Protein AF-A0A161M2N5-F1 (afdb_monomer_lite)

Radius of gyration: 18.01 Å; chains: 1; bounding box: 52×31×43 Å

InterPro domains:
  IPR002872 Proline dehydrogenase domain [PF01619] (30-168)
  IPR015659 Proline oxidase family [PTHR13914] (31-168)
  IPR029041 FAD-linked oxidoreductase-like [SSF51730] (36-167)

Organism: Triatoma infestans (NCBI:txid30076)

pLDDT: mean 88.31, std 15.19, range [44.78, 98.56]

Sequence (168 aa):
FPWSGIVDENFQLSDTFRVPSLKEGRMVRLISQLSNREEEMFRNMIRRLNTLVKTAQELDVRIMIDAEQTYFQPAISRITLEMMGKYNKDKAIVFNTYQCYLKDALNEVSTDLEQAKRQNFYFGCKLVRGAYMEQERARAAALGYPDPINPTYEATSDMYHRTLTECL

Structure (mmCIF, N/CA/C/O backbone):
data_AF-A0A161M2N5-F1
#
_entry.id   AF-A0A161M2N5-F1
#
loop_
_atom_site.group_PDB
_atom_site.id
_atom_site.type_symbol
_atom_site.label_atom_id
_atom_site.label_alt_id
_atom_site.label_comp_id
_atom_site.label_asym_id
_atom_site.label_entity_id
_atom_site.label_seq_id
_atom_site.pdbx_PDB_ins_code
_atom_site.Cartn_x
_atom_site.Cartn_y
_atom_site.Cartn_z
_atom_site.occupancy
_atom_site.B_iso_or_equiv
_atom_site.auth_seq_id
_atom_site.auth_comp_id
_atom_site.auth_asym_id
_atom_site.auth_atom_id
_atom_site.pdbx_PDB_model_num
ATOM 1 N N . PHE A 1 1 ? 11.037 -7.722 12.917 1.00 44.78 1 PHE A N 1
ATOM 2 C CA . PHE A 1 1 ? 10.907 -6.285 13.231 1.00 44.78 1 PHE A CA 1
ATOM 3 C C . PHE A 1 1 ? 9.620 -6.074 14.020 1.00 44.78 1 PHE A C 1
ATOM 5 O O . PHE A 1 1 ? 8.581 -6.453 13.490 1.00 44.78 1 PHE A O 1
ATOM 12 N N . PRO A 1 2 ? 9.638 -5.515 15.242 1.00 47.91 2 PRO A N 1
ATOM 13 C CA . PRO A 1 2 ? 8.421 -5.097 15.922 1.00 47.91 2 PRO A CA 1
ATOM 14 C C . PRO A 1 2 ? 8.131 -3.643 15.527 1.00 47.91 2 PRO A C 1
ATOM 16 O O . PRO A 1 2 ? 8.647 -2.707 16.123 1.00 47.91 2 PRO A O 1
ATOM 19 N N . TRP A 1 3 ? 7.350 -3.462 14.463 1.00 53.66 3 TRP A N 1
ATOM 20 C CA . TRP A 1 3 ? 6.807 -2.153 14.059 1.00 53.66 3 TRP A CA 1
ATOM 21 C C . TRP A 1 3 ? 5.595 -1.730 14.903 1.00 53.66 3 TRP A C 1
ATOM 23 O O . TRP A 1 3 ? 5.013 -0.673 14.670 1.00 53.66 3 TRP A O 1
ATOM 33 N N . SER A 1 4 ? 5.224 -2.564 15.878 1.00 56.00 4 SER A N 1
ATOM 34 C CA . SER A 1 4 ? 4.118 -2.340 16.797 1.00 56.00 4 SER A CA 1
ATOM 35 C C . SER A 1 4 ? 4.256 -0.978 17.470 1.00 56.00 4 SER A C 1
ATOM 37 O O . SER A 1 4 ? 5.229 -0.739 18.187 1.00 56.00 4 SER A O 1
ATOM 39 N N . GLY A 1 5 ? 3.273 -0.114 17.234 1.00 61.38 5 GLY A N 1
ATOM 40 C CA . GLY A 1 5 ? 3.189 1.205 17.853 1.00 61.38 5 GLY A CA 1
ATOM 41 C C . GLY A 1 5 ? 3.800 2.347 17.043 1.00 61.38 5 GLY A C 1
ATOM 42 O O . GLY A 1 5 ? 3.767 3.475 17.512 1.00 61.38 5 GLY A O 1
ATOM 43 N N . ILE A 1 6 ? 4.285 2.136 15.809 1.00 67.56 6 ILE A N 1
ATOM 44 C CA . ILE A 1 6 ? 4.782 3.254 14.972 1.00 67.56 6 ILE A CA 1
ATOM 45 C C . ILE A 1 6 ? 3.702 4.310 14.667 1.00 67.56 6 ILE A C 1
ATOM 47 O O . ILE A 1 6 ? 4.011 5.463 14.369 1.00 67.56 6 ILE A O 1
ATOM 51 N N . VAL A 1 7 ? 2.431 3.913 14.750 1.00 67.62 7 VAL A N 1
ATOM 52 C CA . VAL A 1 7 ? 1.264 4.790 14.581 1.00 67.62 7 VAL A CA 1
ATOM 53 C C . VAL A 1 7 ? 0.772 5.408 15.894 1.00 67.62 7 VAL A C 1
ATOM 55 O O . VAL A 1 7 ? -0.202 6.168 15.882 1.00 67.62 7 VAL A O 1
ATOM 58 N N . ASP A 1 8 ? 1.431 5.107 17.015 1.00 70.56 8 ASP A N 1
ATOM 59 C CA . ASP A 1 8 ? 1.138 5.710 18.310 1.00 70.56 8 ASP A CA 1
ATOM 60 C C . ASP A 1 8 ? 1.881 7.037 18.451 1.00 70.56 8 ASP A C 1
ATOM 62 O O . ASP A 1 8 ? 3.080 7.154 18.206 1.00 70.56 8 ASP A O 1
ATOM 66 N N . GLU A 1 9 ? 1.153 8.068 18.874 1.00 58.22 9 GLU A N 1
ATOM 67 C CA . GLU A 1 9 ? 1.627 9.458 18.866 1.00 58.22 9 GLU A CA 1
ATOM 68 C C . GLU A 1 9 ? 2.836 9.703 19.788 1.00 58.22 9 GLU A C 1
ATOM 70 O O . GLU A 1 9 ? 3.569 10.673 19.603 1.00 58.22 9 GLU A O 1
ATOM 75 N N . ASN A 1 10 ? 3.075 8.794 20.738 1.00 57.00 10 ASN A N 1
ATOM 76 C CA . ASN A 1 10 ? 4.172 8.850 21.704 1.00 57.00 10 ASN A CA 1
ATOM 77 C C . ASN A 1 10 ? 5.374 7.960 21.331 1.00 57.00 10 ASN A C 1
ATOM 79 O O . ASN A 1 10 ? 6.296 7.814 22.133 1.00 57.00 10 ASN A O 1
ATOM 83 N N . PHE A 1 11 ? 5.384 7.343 20.145 1.00 61.31 11 PHE A N 1
ATOM 84 C CA . PHE A 1 11 ? 6.447 6.423 19.745 1.00 61.31 11 PHE A CA 1
ATOM 85 C C . PHE A 1 11 ? 7.762 7.157 19.431 1.00 61.31 11 PHE A C 1
ATOM 87 O O . PHE A 1 11 ? 7.812 8.060 18.589 1.00 61.31 11 PHE A O 1
ATOM 94 N N . GLN A 1 12 ? 8.852 6.754 20.092 1.00 57.88 12 GLN A N 1
ATOM 95 C CA . GLN A 1 12 ? 10.205 7.234 19.798 1.00 57.88 12 GLN A CA 1
ATOM 96 C C . GLN A 1 12 ? 10.952 6.201 18.947 1.00 57.88 12 GLN A C 1
ATOM 98 O O . GLN A 1 12 ? 11.388 5.166 19.447 1.00 57.88 12 GLN A O 1
ATOM 103 N N . LEU A 1 13 ? 11.142 6.498 17.654 1.00 57.28 13 LEU A N 1
ATOM 104 C CA . LEU A 1 13 ? 11.914 5.636 16.742 1.00 57.28 13 LEU A CA 1
ATOM 105 C C . LEU A 1 13 ? 13.369 5.430 17.198 1.00 57.28 13 LEU A C 1
ATOM 107 O O . LEU A 1 13 ? 13.976 4.401 16.890 1.00 57.28 13 LEU A O 1
ATOM 111 N N . SER A 1 14 ? 13.927 6.395 17.931 1.00 54.31 14 SER A N 1
ATOM 112 C CA . SER A 1 14 ? 15.310 6.403 18.415 1.00 54.31 14 SER A CA 1
ATOM 113 C C . SER A 1 14 ? 15.638 5.264 19.398 1.00 54.31 14 SER A C 1
ATOM 115 O O . SER A 1 14 ? 16.818 4.915 19.563 1.00 54.31 14 SER A O 1
ATOM 117 N N . ASP A 1 15 ? 14.624 4.638 20.001 1.00 56.22 15 ASP A N 1
ATOM 118 C CA . ASP A 1 15 ? 14.787 3.586 21.008 1.00 56.22 15 ASP A CA 1
ATOM 119 C C . ASP A 1 15 ? 14.658 2.159 20.453 1.00 56.22 15 ASP A C 1
ATOM 121 O O . ASP A 1 15 ? 15.150 1.214 21.071 1.00 56.22 15 ASP A O 1
ATOM 125 N N . THR A 1 16 ? 14.081 1.976 19.262 1.00 55.78 16 THR A N 1
ATOM 126 C CA . THR A 1 16 ? 13.633 0.650 18.791 1.00 55.78 16 THR A CA 1
ATOM 127 C C . THR A 1 16 ? 14.709 -0.184 18.077 1.00 55.78 16 THR A C 1
ATOM 129 O O . THR A 1 16 ? 14.565 -1.400 17.972 1.00 55.78 16 THR A O 1
ATOM 132 N N . PHE A 1 17 ? 15.819 0.401 17.609 1.00 59.25 17 PHE A N 1
ATOM 133 C CA . PHE A 1 17 ? 16.753 -0.319 16.724 1.00 59.25 17 PHE A CA 1
ATOM 134 C C . PHE A 1 17 ? 18.202 -0.246 17.173 1.00 59.25 17 PHE A C 1
ATOM 136 O O . PHE A 1 17 ? 18.958 0.622 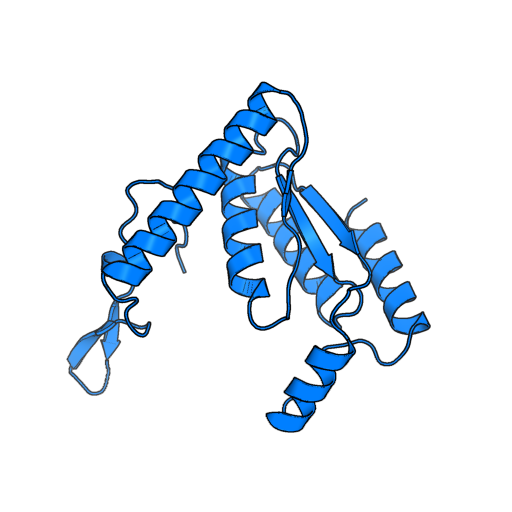16.741 1.00 59.25 17 PHE A O 1
ATOM 143 N N . ARG A 1 18 ? 18.613 -1.215 17.991 1.00 57.66 18 ARG A N 1
ATOM 144 C CA . ARG A 1 18 ? 20.019 -1.484 18.294 1.00 57.66 18 ARG A CA 1
ATOM 145 C C . ARG A 1 18 ? 20.340 -2.948 17.976 1.00 57.66 18 ARG A C 1
ATOM 147 O O . ARG A 1 18 ? 19.633 -3.837 18.435 1.00 57.66 18 ARG A O 1
ATOM 154 N N . VAL A 1 19 ? 21.402 -3.197 17.219 1.00 59.09 19 VAL A N 1
ATOM 155 C CA . VAL A 1 19 ? 21.953 -4.527 16.925 1.00 59.09 19 VAL A CA 1
ATOM 156 C C . VAL A 1 19 ? 23.398 -4.627 17.387 1.00 59.09 19 VAL A C 1
ATOM 158 O O . VAL A 1 19 ? 24.115 -3.631 17.363 1.00 59.09 19 VAL A O 1
ATOM 161 N N . PRO A 1 20 ? 23.869 -5.810 17.792 1.00 52.41 20 PRO A N 1
ATOM 162 C CA . PRO A 1 20 ? 25.270 -5.987 18.142 1.00 52.41 20 PRO A CA 1
ATOM 163 C C . PRO A 1 20 ? 26.151 -5.825 16.894 1.00 52.41 20 PRO A C 1
ATOM 165 O O . PRO A 1 20 ? 26.037 -6.590 15.937 1.00 52.41 20 PRO A O 1
ATOM 168 N N . SER A 1 21 ? 27.047 -4.834 16.896 1.00 62.41 21 SER A N 1
ATOM 169 C CA . SER A 1 21 ? 28.114 -4.755 15.895 1.00 62.41 21 SER A CA 1
ATOM 170 C C . SER A 1 21 ? 29.217 -5.728 16.265 1.00 62.41 21 SER A C 1
ATOM 172 O O . SER A 1 21 ? 29.924 -5.528 17.254 1.00 62.41 21 SER A O 1
ATOM 174 N N . LEU A 1 22 ? 29.415 -6.744 15.427 1.00 56.22 22 LEU A N 1
ATOM 175 C CA . LEU A 1 22 ? 30.515 -7.701 15.564 1.00 56.22 22 LEU A CA 1
ATOM 176 C C . LEU A 1 22 ? 31.900 -7.044 15.402 1.00 56.22 22 LEU A C 1
ATOM 178 O O . LEU A 1 22 ? 32.891 -7.611 15.845 1.00 56.22 22 LEU A O 1
ATOM 182 N N . LYS A 1 23 ? 31.978 -5.847 14.800 1.00 62.28 23 LYS A N 1
ATOM 183 C CA . LYS A 1 23 ? 33.225 -5.073 14.667 1.00 62.28 23 LYS A CA 1
ATOM 184 C C . LYS A 1 23 ? 33.503 -4.153 15.856 1.00 62.28 23 LYS A C 1
ATOM 186 O O . LYS A 1 23 ? 34.660 -3.952 16.197 1.00 62.28 23 LYS A O 1
ATOM 191 N N . GLU A 1 24 ? 32.466 -3.569 16.456 1.00 67.75 24 GLU A N 1
ATOM 192 C CA . GLU A 1 24 ? 32.619 -2.525 17.484 1.00 67.75 24 GLU A CA 1
ATOM 193 C C . GLU A 1 24 ? 32.343 -3.019 18.912 1.00 67.75 24 GLU A C 1
ATOM 195 O O . GLU A 1 24 ? 32.470 -2.243 19.855 1.00 67.75 24 GLU A O 1
ATOM 200 N N . GLY A 1 25 ? 31.920 -4.277 19.093 1.00 71.56 25 GLY A N 1
ATOM 201 C CA . GLY A 1 25 ? 31.652 -4.864 20.415 1.00 71.56 25 GLY A CA 1
ATOM 202 C C . GLY A 1 25 ? 30.527 -4.175 21.199 1.00 71.56 25 GLY A C 1
ATOM 203 O O . GLY A 1 25 ? 30.362 -4.416 22.392 1.00 71.56 25 GLY A O 1
ATOM 204 N N . ARG A 1 26 ? 29.750 -3.309 20.540 1.00 71.56 26 ARG A N 1
ATOM 205 C CA . ARG A 1 26 ? 28.656 -2.533 21.126 1.00 71.56 26 ARG A CA 1
ATOM 206 C C . ARG A 1 26 ? 27.388 -2.673 20.303 1.00 71.56 26 ARG A C 1
ATOM 208 O O . ARG A 1 26 ? 27.413 -3.000 19.116 1.00 71.56 26 ARG A O 1
ATOM 215 N N . MET A 1 27 ? 26.275 -2.362 20.946 1.00 61.97 27 MET A N 1
ATOM 216 C CA . MET A 1 27 ? 24.988 -2.217 20.286 1.00 61.97 27 MET A CA 1
ATOM 217 C C . MET A 1 27 ? 25.021 -0.977 19.374 1.00 61.97 27 MET A C 1
ATOM 219 O O . MET A 1 27 ? 25.015 0.152 19.862 1.00 61.97 27 MET A O 1
ATOM 223 N N . VAL A 1 28 ? 25.078 -1.182 18.058 1.00 56.41 28 VAL A N 1
ATOM 224 C CA . VAL A 1 28 ? 25.002 -0.136 17.028 1.00 56.41 28 VAL A CA 1
ATOM 225 C C . VAL A 1 28 ? 23.587 -0.025 16.487 1.00 56.41 28 VAL A C 1
ATOM 227 O O . VAL A 1 28 ? 22.840 -0.996 16.439 1.00 56.41 28 VAL A O 1
ATOM 230 N N . ARG A 1 29 ? 23.184 1.174 16.083 1.00 58.66 29 ARG A N 1
ATOM 231 C CA . ARG A 1 29 ? 21.844 1.395 15.536 1.00 58.66 29 ARG A CA 1
ATOM 232 C C . ARG A 1 29 ? 21.807 1.009 14.052 1.00 58.66 29 ARG A C 1
ATOM 234 O O . ARG A 1 29 ? 22.745 1.309 13.325 1.00 58.66 29 ARG A O 1
ATOM 241 N N . LEU A 1 30 ? 20.745 0.317 13.627 1.00 47.38 30 LEU A N 1
ATOM 242 C CA . LEU A 1 30 ? 20.628 -0.333 12.304 1.00 47.38 30 LEU A CA 1
ATOM 243 C C . LEU A 1 30 ? 20.232 0.631 11.164 1.00 47.38 30 LEU A C 1
ATOM 245 O O . LEU A 1 30 ? 20.375 0.285 9.998 1.00 47.38 30 LEU A O 1
ATOM 249 N N . ILE A 1 31 ? 19.717 1.821 11.490 1.00 56.47 31 ILE A N 1
ATOM 250 C CA . ILE A 1 31 ? 19.169 2.791 10.527 1.00 56.47 31 ILE A CA 1
ATOM 251 C C . ILE A 1 31 ? 19.962 4.103 10.634 1.00 56.47 31 ILE A C 1
ATOM 253 O O . ILE A 1 31 ? 20.288 4.537 11.743 1.00 56.47 31 ILE A O 1
ATOM 257 N N . SER A 1 32 ? 20.268 4.738 9.494 1.00 55.88 32 SER A N 1
ATOM 258 C CA . SER A 1 32 ? 20.771 6.117 9.442 1.00 55.88 32 SER A CA 1
ATOM 259 C C . SER A 1 32 ? 19.769 7.025 10.152 1.00 55.88 32 SER A C 1
ATOM 261 O O . SER A 1 32 ? 18.616 7.094 9.732 1.00 55.88 32 SER A O 1
ATOM 263 N N . GLN A 1 33 ? 20.176 7.657 11.254 1.00 62.12 33 GLN A N 1
ATOM 264 C CA . GLN A 1 33 ? 19.271 8.456 12.080 1.00 62.12 33 GLN A CA 1
ATOM 265 C C . GLN A 1 33 ? 18.527 9.479 11.220 1.00 62.12 33 GLN A C 1
ATOM 267 O O . GLN A 1 33 ? 19.162 10.275 10.530 1.00 62.12 33 GLN A O 1
ATOM 272 N N . LEU A 1 34 ? 17.195 9.473 11.312 1.00 71.00 34 LEU A N 1
ATOM 273 C CA . LEU A 1 34 ? 16.442 10.693 11.065 1.00 71.00 34 LEU A CA 1
ATOM 274 C C . LEU A 1 34 ? 16.979 11.730 12.055 1.00 71.00 34 LEU A C 1
ATOM 276 O O . LEU A 1 34 ? 17.120 11.454 13.247 1.00 71.00 34 LEU A O 1
ATOM 280 N N . SER A 1 35 ? 17.319 12.914 11.570 1.00 83.75 35 SER A N 1
ATOM 281 C CA . SER A 1 35 ? 17.595 14.058 12.429 1.00 83.75 35 SER A CA 1
ATOM 282 C C . SER A 1 35 ? 16.396 14.337 13.342 1.00 83.75 35 SER A C 1
ATOM 284 O O . SER A 1 35 ? 15.260 13.990 13.018 1.00 83.75 35 SER A O 1
ATOM 286 N N . ASN A 1 36 ? 16.610 15.041 14.458 1.00 83.75 36 ASN A N 1
ATOM 287 C CA . ASN A 1 36 ? 15.515 15.439 15.359 1.00 83.75 36 ASN A CA 1
ATOM 288 C C . ASN A 1 36 ? 14.360 16.123 14.606 1.00 83.75 36 ASN A C 1
ATOM 290 O O . ASN A 1 36 ? 13.189 15.913 14.919 1.00 83.75 36 ASN A O 1
ATOM 294 N N . ARG A 1 37 ? 14.704 16.910 13.577 1.00 88.31 37 ARG A N 1
ATOM 295 C CA . ARG A 1 37 ? 13.744 17.560 12.686 1.00 88.31 37 ARG A CA 1
ATOM 296 C C . ARG A 1 37 ? 12.959 16.546 11.852 1.00 88.31 37 ARG A C 1
ATOM 298 O O . ARG A 1 37 ? 11.745 16.672 11.743 1.00 88.31 37 ARG A O 1
ATOM 305 N N . GLU A 1 38 ? 13.620 15.557 11.260 1.00 86.44 38 GLU A N 1
ATOM 306 C CA . GLU A 1 38 ? 12.957 14.514 10.469 1.00 86.44 38 GLU A CA 1
ATOM 307 C C . GLU A 1 38 ? 12.084 13.596 11.336 1.00 86.44 38 GLU A C 1
ATOM 309 O O . GLU A 1 38 ? 10.979 13.245 10.924 1.00 86.44 38 GLU A O 1
ATOM 314 N N . GLU A 1 39 ? 12.507 13.272 12.562 1.00 83.25 39 GLU A N 1
ATOM 315 C CA . GLU A 1 39 ? 11.653 12.562 13.522 1.00 83.25 39 GLU A CA 1
ATOM 316 C C . GLU A 1 39 ? 10.401 13.371 13.876 1.00 83.25 39 GLU A C 1
ATOM 318 O O . GLU A 1 39 ? 9.299 12.827 13.953 1.00 83.25 39 GLU A O 1
ATOM 323 N N . GLU A 1 40 ? 10.545 14.680 14.086 1.00 87.75 40 GLU A N 1
ATOM 324 C CA . GLU A 1 40 ? 9.410 15.565 14.332 1.00 87.75 40 GLU A CA 1
ATOM 325 C C . GLU A 1 40 ? 8.478 15.648 13.114 1.00 87.75 40 GLU A C 1
ATOM 327 O O . GLU A 1 40 ? 7.256 15.588 13.266 1.00 87.75 40 GLU A O 1
ATOM 332 N N . MET A 1 41 ? 9.026 15.723 11.898 1.00 91.25 41 MET A N 1
ATOM 333 C CA . MET A 1 41 ? 8.242 15.667 10.660 1.00 91.25 41 MET A CA 1
ATOM 334 C C . MET A 1 41 ? 7.470 14.349 10.544 1.00 91.25 41 MET A C 1
ATOM 336 O O . MET A 1 41 ? 6.278 14.371 10.230 1.00 91.25 41 MET A O 1
ATOM 340 N N . PHE A 1 42 ? 8.109 13.222 10.865 1.00 87.69 42 PHE A N 1
ATOM 341 C CA . PHE A 1 42 ? 7.468 11.910 10.882 1.00 87.69 42 PHE A CA 1
ATOM 342 C C . PHE A 1 42 ? 6.337 11.841 11.918 1.00 87.69 42 PHE A C 1
ATOM 344 O O . PHE A 1 42 ? 5.208 11.493 11.570 1.00 87.69 42 PHE A O 1
ATOM 351 N N . ARG A 1 43 ? 6.583 12.268 13.165 1.00 86.06 43 ARG A N 1
ATOM 352 C CA . ARG A 1 43 ? 5.547 12.343 14.216 1.00 86.06 43 ARG A CA 1
ATOM 353 C C . ARG A 1 43 ? 4.362 13.207 13.786 1.00 86.06 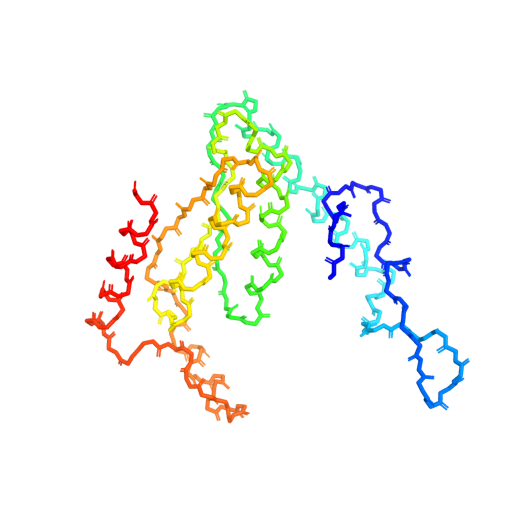43 ARG A C 1
ATOM 355 O O . ARG A 1 43 ? 3.207 12.816 13.945 1.00 86.06 43 ARG A O 1
ATOM 362 N N . ASN A 1 44 ? 4.635 14.364 13.184 1.00 93.19 44 ASN A N 1
ATOM 363 C CA . ASN A 1 44 ? 3.601 15.257 12.670 1.00 93.19 44 ASN A CA 1
ATOM 364 C C . ASN A 1 44 ? 2.769 14.614 11.553 1.00 93.19 44 ASN A C 1
ATOM 366 O O . ASN A 1 44 ? 1.551 14.793 11.532 1.00 93.19 44 ASN A O 1
ATOM 370 N N . MET A 1 45 ? 3.400 13.862 10.650 1.00 94.62 45 MET A N 1
ATOM 371 C CA . MET A 1 45 ? 2.711 13.105 9.605 1.00 94.62 45 MET A CA 1
ATOM 372 C C . MET A 1 45 ? 1.794 12.030 10.208 1.00 94.62 45 MET A C 1
ATOM 374 O O . MET A 1 45 ? 0.614 11.984 9.864 1.00 94.62 45 MET A O 1
ATOM 378 N N . ILE A 1 46 ? 2.291 11.226 11.153 1.00 92.56 46 ILE A N 1
ATOM 379 C CA . ILE A 1 46 ? 1.502 10.181 11.826 1.00 92.56 46 ILE A CA 1
ATOM 380 C C . ILE A 1 46 ? 0.310 10.774 12.589 1.00 92.56 46 ILE A C 1
ATOM 382 O O . ILE A 1 46 ? -0.799 10.248 12.499 1.00 92.56 46 ILE A O 1
ATOM 386 N N . ARG A 1 47 ? 0.487 11.907 13.280 1.00 92.94 47 ARG A N 1
ATOM 387 C CA . ARG A 1 47 ? -0.612 12.613 13.963 1.00 92.94 47 ARG A CA 1
ATOM 388 C C . ARG A 1 47 ? -1.701 13.083 12.991 1.00 92.94 47 ARG A C 1
ATOM 390 O O . ARG A 1 47 ? -2.892 12.933 13.267 1.00 92.94 47 ARG A O 1
ATOM 397 N N . ARG A 1 48 ? -1.310 13.629 11.832 1.00 97.31 48 ARG A N 1
ATOM 398 C CA . ARG A 1 48 ? -2.260 14.038 10.780 1.00 97.31 48 ARG A CA 1
ATOM 399 C C . ARG A 1 48 ? -3.018 12.837 10.222 1.00 97.31 48 ARG A C 1
ATOM 401 O O . ARG A 1 48 ? -4.234 12.916 10.093 1.00 97.31 48 ARG A O 1
ATOM 408 N N . LEU A 1 49 ? -2.329 11.725 9.958 1.00 96.75 49 LEU A N 1
ATOM 409 C CA . LEU A 1 49 ? -2.972 10.493 9.499 1.00 96.75 49 LEU A CA 1
ATOM 410 C C . LEU A 1 49 ? -3.971 9.949 10.529 1.00 96.75 49 LEU A C 1
ATOM 412 O O . LEU A 1 49 ? -5.103 9.666 10.153 1.00 96.75 49 LEU A O 1
ATOM 416 N N . ASN A 1 50 ? -3.612 9.882 11.817 1.00 96.00 50 ASN A N 1
ATOM 417 C CA . ASN A 1 50 ? -4.551 9.475 12.874 1.00 96.00 50 ASN A CA 1
ATOM 418 C C . ASN A 1 50 ? -5.793 10.383 12.907 1.00 96.00 50 ASN A C 1
ATOM 420 O O . ASN A 1 50 ? -6.912 9.890 13.027 1.00 96.00 50 ASN A O 1
ATOM 424 N N . THR A 1 51 ? -5.614 11.700 12.756 1.00 97.81 51 THR A N 1
ATOM 425 C CA . THR A 1 51 ? -6.729 12.663 12.730 1.00 97.81 51 THR A CA 1
ATOM 426 C C . THR A 1 51 ? -7.648 12.418 11.532 1.00 97.81 51 THR A C 1
ATOM 428 O O . THR A 1 51 ? -8.864 12.347 11.700 1.00 97.81 51 THR A O 1
ATOM 431 N N . LEU A 1 52 ? -7.081 12.239 10.334 1.00 98.12 52 LEU A N 1
ATOM 432 C CA . LEU A 1 52 ? -7.842 11.933 9.121 1.00 98.12 52 LEU A CA 1
ATOM 433 C C . LEU A 1 52 ? -8.614 10.614 9.253 1.00 98.12 52 LEU A C 1
ATOM 435 O O . LEU A 1 52 ? -9.824 10.602 9.045 1.00 98.12 52 LEU A O 1
ATOM 439 N N . VAL A 1 53 ? -7.944 9.524 9.645 1.00 97.62 53 VAL A N 1
ATOM 440 C CA . VAL A 1 53 ? -8.567 8.193 9.768 1.00 97.62 53 VAL A CA 1
ATOM 441 C C . VAL A 1 53 ? -9.649 8.176 10.840 1.00 97.62 53 VAL A C 1
ATOM 443 O O . VAL A 1 53 ? -10.729 7.642 10.596 1.00 97.62 53 VAL A O 1
ATOM 446 N N . LYS A 1 54 ? -9.410 8.816 11.989 1.00 97.00 54 LYS A N 1
ATOM 447 C CA . LYS A 1 54 ? -10.424 8.953 13.038 1.00 97.00 54 LYS A CA 1
ATOM 448 C C . LYS A 1 54 ? -11.654 9.710 12.532 1.00 97.00 54 LYS A C 1
ATOM 450 O O . LYS A 1 54 ? -12.771 9.248 12.730 1.00 97.00 54 LYS A O 1
ATOM 455 N N . THR A 1 55 ? -11.449 10.820 11.822 1.00 98.12 55 THR A N 1
ATOM 456 C CA . THR A 1 55 ? -12.550 11.617 11.256 1.00 98.12 55 THR A CA 1
ATOM 457 C C . THR A 1 55 ? -13.345 10.802 10.233 1.00 98.12 55 THR A C 1
ATOM 459 O O . THR A 1 55 ? -14.572 10.828 10.228 1.00 98.12 55 THR A O 1
ATOM 462 N N . ALA A 1 56 ? -12.665 10.029 9.383 1.00 98.00 56 ALA A N 1
ATOM 463 C CA . ALA A 1 56 ? -13.325 9.154 8.422 1.00 98.00 56 ALA A CA 1
ATOM 464 C C . ALA A 1 56 ? -14.127 8.029 9.088 1.00 98.00 56 ALA A C 1
ATOM 466 O O . ALA A 1 56 ? -15.232 7.732 8.645 1.00 98.00 56 ALA A O 1
ATOM 467 N N . GLN A 1 57 ? -13.616 7.452 10.180 1.00 97.06 57 GLN A N 1
ATOM 468 C CA . GLN A 1 57 ? -14.354 6.474 10.978 1.00 97.06 57 GLN A CA 1
ATOM 469 C C . GLN A 1 57 ? -15.619 7.087 11.603 1.00 97.06 57 GLN A C 1
ATOM 471 O O . GLN A 1 57 ? -16.678 6.467 11.544 1.00 97.06 57 GLN A O 1
ATOM 476 N N . GLU A 1 58 ? -15.526 8.297 12.168 1.00 97.38 58 GLU A N 1
ATOM 477 C CA . GLU A 1 58 ? -16.657 9.017 12.779 1.00 97.38 58 GLU A CA 1
ATOM 478 C C . GLU A 1 58 ? -17.747 9.381 11.761 1.00 97.38 58 GLU A C 1
ATOM 480 O O . GLU A 1 58 ? -18.934 9.317 12.075 1.00 97.38 58 GLU A O 1
ATOM 485 N N . LEU A 1 59 ? -17.348 9.737 10.537 1.00 98.00 59 LEU A N 1
ATOM 486 C CA . LEU A 1 59 ? -18.257 10.085 9.440 1.00 98.00 59 LEU A CA 1
ATOM 487 C C . LEU A 1 59 ? -18.724 8.878 8.614 1.00 98.00 59 LEU A C 1
ATOM 489 O O . LEU A 1 59 ? -19.472 9.055 7.656 1.00 98.00 59 LEU A O 1
ATOM 493 N N . ASP A 1 60 ? -18.273 7.674 8.959 1.00 96.88 60 ASP A N 1
ATOM 494 C CA . ASP A 1 60 ? -18.506 6.446 8.200 1.00 96.88 60 ASP A CA 1
ATOM 495 C C . ASP A 1 60 ? -18.152 6.550 6.702 1.00 96.88 60 ASP A C 1
ATOM 497 O O . ASP A 1 60 ? -18.911 6.169 5.807 1.00 96.88 60 ASP A O 1
ATOM 501 N N . VAL A 1 61 ? -16.963 7.081 6.419 1.00 97.75 61 VAL A N 1
ATOM 502 C CA . VAL A 1 61 ? -16.395 7.148 5.069 1.00 97.75 61 VAL A CA 1
ATOM 503 C C . VAL A 1 61 ? -15.067 6.401 5.004 1.00 97.75 61 VAL A C 1
ATOM 505 O O . VAL A 1 61 ? -14.380 6.200 6.002 1.00 97.75 61 VAL A O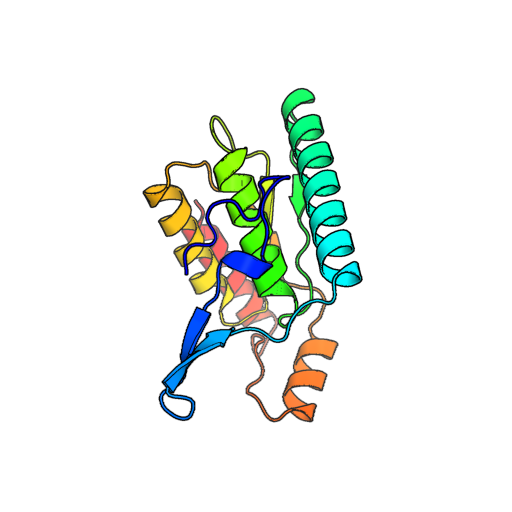 1
ATOM 508 N N . ARG A 1 62 ? -14.691 5.963 3.802 1.00 97.81 62 ARG A N 1
ATOM 509 C CA . ARG A 1 62 ? -13.452 5.207 3.569 1.00 97.81 62 ARG A CA 1
ATOM 510 C C . ARG A 1 62 ? -12.302 6.152 3.236 1.00 97.81 62 ARG A C 1
ATOM 512 O O . ARG A 1 62 ? -12.487 7.097 2.472 1.00 97.81 62 ARG A O 1
ATOM 519 N N . ILE A 1 63 ? -11.108 5.843 3.732 1.00 97.94 63 ILE A N 1
ATOM 520 C CA . ILE A 1 63 ? -9.853 6.472 3.308 1.00 97.94 63 ILE A CA 1
ATOM 521 C C . ILE A 1 63 ? -9.064 5.484 2.470 1.00 97.94 63 ILE A C 1
ATOM 523 O O . ILE A 1 63 ? -8.809 4.358 2.890 1.00 97.94 63 ILE A O 1
ATOM 527 N N . MET A 1 64 ? -8.633 5.941 1.302 1.00 97.81 64 MET A N 1
ATOM 528 C CA . MET A 1 64 ? -7.738 5.206 0.420 1.00 97.81 64 MET A CA 1
ATOM 529 C C . MET A 1 64 ? -6.3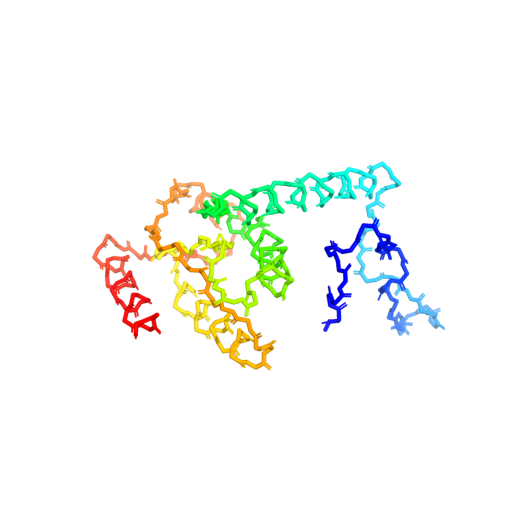92 5.920 0.416 1.00 97.81 64 MET A C 1
ATOM 531 O O . MET A 1 64 ? -6.325 7.091 0.050 1.00 97.81 64 MET A O 1
ATOM 535 N N . ILE A 1 65 ? -5.344 5.229 0.855 1.00 98.00 65 ILE A N 1
ATOM 536 C CA . ILE A 1 65 ? -3.978 5.749 0.814 1.00 98.00 65 ILE A CA 1
ATOM 537 C C . ILE A 1 65 ? -3.393 5.376 -0.543 1.00 98.00 65 ILE A C 1
ATOM 539 O O . ILE A 1 65 ? -3.335 4.195 -0.894 1.00 98.00 65 ILE A O 1
ATOM 543 N N . ASP A 1 66 ? -3.033 6.387 -1.329 1.00 97.88 66 ASP A N 1
ATOM 544 C CA . ASP A 1 66 ? -2.493 6.188 -2.670 1.00 97.88 66 ASP A CA 1
ATOM 545 C C . ASP A 1 66 ? -1.105 5.546 -2.626 1.00 97.88 66 ASP A C 1
ATOM 547 O O . ASP A 1 66 ? -0.324 5.736 -1.692 1.00 97.88 66 ASP A O 1
ATOM 551 N N . ALA A 1 67 ? -0.831 4.744 -3.651 1.00 96.88 67 ALA A N 1
ATOM 552 C CA . ALA A 1 67 ? 0.480 4.164 -3.870 1.00 96.88 67 ALA A CA 1
ATOM 553 C C . ALA A 1 67 ? 1.362 5.138 -4.651 1.00 96.88 67 ALA A C 1
ATOM 555 O O . ALA A 1 67 ? 0.877 5.887 -5.498 1.00 96.88 67 ALA A O 1
ATOM 556 N N . GLU A 1 68 ? 2.660 5.072 -4.386 1.00 96.38 68 GLU A N 1
ATOM 557 C CA . GLU A 1 68 ? 3.685 5.882 -5.038 1.00 96.38 68 GLU A CA 1
ATOM 558 C C . GLU A 1 68 ? 4.710 4.975 -5.745 1.00 96.38 68 GLU A C 1
ATOM 560 O O . GLU A 1 68 ? 4.474 3.782 -5.983 1.00 96.38 68 GLU A O 1
ATOM 565 N N . GLN A 1 69 ? 5.864 5.533 -6.120 1.00 93.31 69 GLN A N 1
ATOM 566 C CA . GLN A 1 69 ? 6.952 4.752 -6.705 1.00 93.31 69 GLN A CA 1
ATOM 567 C C . GLN A 1 69 ? 7.467 3.677 -5.732 1.00 93.31 69 GLN A C 1
ATOM 569 O O . GLN A 1 69 ? 7.422 3.829 -4.505 1.00 93.31 69 GLN A O 1
ATOM 574 N N . THR A 1 70 ? 8.024 2.599 -6.281 1.00 90.00 70 THR A N 1
ATOM 575 C CA . THR A 1 70 ? 8.430 1.380 -5.556 1.00 90.00 70 THR A CA 1
ATOM 576 C C . THR A 1 70 ? 9.399 1.633 -4.404 1.00 90.00 70 THR A C 1
ATOM 578 O O . THR A 1 70 ? 9.408 0.894 -3.427 1.00 90.00 70 THR A O 1
ATOM 581 N N . TYR A 1 71 ? 10.197 2.698 -4.466 1.00 87.31 71 TYR A N 1
ATOM 582 C CA . TYR A 1 71 ? 11.161 3.044 -3.422 1.00 87.31 71 TYR A CA 1
ATOM 583 C C . TYR A 1 71 ? 10.550 3.794 -2.224 1.00 87.31 71 TYR A C 1
ATOM 585 O O . TYR A 1 71 ? 11.184 3.859 -1.172 1.00 87.31 71 TYR A O 1
ATOM 593 N N . PHE A 1 72 ? 9.330 4.328 -2.345 1.00 89.25 72 PHE A N 1
ATOM 594 C CA . PHE A 1 72 ? 8.558 4.879 -1.222 1.00 89.25 72 PHE A CA 1
ATOM 595 C C . PHE A 1 72 ? 7.515 3.892 -0.686 1.00 89.25 72 PHE A C 1
ATOM 597 O O . PHE A 1 72 ? 7.182 3.915 0.503 1.00 89.25 72 PHE A O 1
ATOM 604 N N . GLN A 1 73 ? 7.024 3.006 -1.556 1.00 92.62 73 GLN A N 1
ATOM 605 C CA . GLN A 1 73 ? 5.891 2.127 -1.283 1.00 92.62 73 GLN A CA 1
ATOM 606 C C . GLN A 1 73 ? 6.025 1.243 -0.027 1.00 92.62 73 GLN A C 1
ATOM 608 O O . GLN A 1 73 ? 5.016 1.090 0.666 1.00 92.62 73 GLN A O 1
ATOM 613 N N . PRO A 1 74 ? 7.207 0.712 0.354 1.00 91.12 74 PRO A N 1
ATOM 614 C CA . PRO A 1 74 ? 7.344 -0.078 1.578 1.00 91.12 74 PRO A CA 1
ATOM 615 C C . PRO A 1 74 ? 6.970 0.697 2.846 1.00 91.12 74 PRO A C 1
ATOM 617 O O . PRO A 1 74 ? 6.309 0.157 3.734 1.00 91.12 74 PRO A O 1
ATOM 620 N N . ALA A 1 75 ? 7.350 1.977 2.931 1.00 89.56 75 ALA A N 1
ATOM 621 C CA . ALA A 1 75 ? 7.026 2.815 4.082 1.00 89.56 75 ALA A CA 1
ATOM 622 C C . ALA A 1 75 ? 5.530 3.157 4.115 1.00 89.56 75 ALA A C 1
ATOM 624 O O . ALA A 1 75 ? 4.891 3.015 5.158 1.00 89.56 75 ALA A O 1
ATOM 625 N N . ILE A 1 76 ? 4.965 3.545 2.965 1.00 94.81 76 ILE A N 1
ATOM 626 C CA . ILE A 1 76 ? 3.537 3.868 2.820 1.00 94.81 76 ILE A CA 1
ATOM 627 C C . ILE A 1 76 ? 2.678 2.652 3.178 1.00 94.81 76 ILE A C 1
ATOM 629 O O . ILE A 1 76 ? 1.787 2.755 4.022 1.00 94.81 76 ILE A O 1
ATOM 633 N N . SER A 1 77 ? 2.982 1.489 2.598 1.00 94.50 77 SER A N 1
ATOM 634 C CA . SER A 1 77 ? 2.241 0.246 2.837 1.00 94.50 77 SER A CA 1
ATOM 635 C C . SER A 1 77 ? 2.324 -0.160 4.301 1.00 94.50 77 SER A C 1
ATOM 637 O O . SER A 1 77 ? 1.304 -0.474 4.912 1.00 94.50 77 SER A O 1
ATOM 639 N N . ARG A 1 78 ? 3.512 -0.064 4.920 1.00 92.50 78 ARG A N 1
ATOM 640 C CA . ARG A 1 78 ? 3.661 -0.423 6.333 1.00 92.50 78 ARG A CA 1
ATOM 641 C C . ARG A 1 78 ? 2.843 0.479 7.249 1.00 92.50 78 ARG A C 1
ATOM 643 O O . ARG A 1 78 ? 2.136 -0.035 8.109 1.00 92.50 78 ARG A O 1
ATOM 650 N N . ILE A 1 79 ? 2.920 1.797 7.067 1.00 94.88 79 ILE A N 1
ATOM 651 C CA . ILE A 1 79 ? 2.128 2.752 7.859 1.00 94.88 79 ILE A CA 1
ATOM 652 C C . ILE A 1 79 ? 0.634 2.482 7.661 1.00 94.88 79 ILE A C 1
ATOM 654 O O . ILE A 1 79 ? -0.127 2.481 8.626 1.00 94.88 79 ILE A O 1
ATOM 658 N N . THR A 1 80 ? 0.220 2.199 6.427 1.00 97.19 80 THR A N 1
ATOM 659 C CA . THR A 1 80 ? -1.175 1.909 6.089 1.00 97.19 80 THR A CA 1
ATOM 660 C C . THR A 1 80 ? -1.685 0.646 6.784 1.00 97.19 80 THR A C 1
ATOM 662 O O . THR A 1 80 ? -2.760 0.684 7.378 1.00 97.19 80 THR A O 1
ATOM 665 N N . LEU A 1 81 ? -0.914 -0.445 6.789 1.00 96.19 81 LEU A N 1
ATOM 666 C CA . LEU A 1 81 ? -1.278 -1.685 7.487 1.00 96.19 81 LEU A CA 1
ATOM 667 C C . LEU A 1 81 ? -1.373 -1.500 9.001 1.00 96.19 81 LEU A C 1
ATOM 669 O O . LEU A 1 81 ? -2.268 -2.054 9.628 1.00 96.19 81 LEU A O 1
ATOM 673 N N . GLU A 1 82 ? -0.487 -0.704 9.601 1.00 94.75 82 GLU A N 1
ATOM 674 C CA . GLU A 1 82 ? -0.576 -0.379 11.030 1.00 94.75 82 GLU A CA 1
ATOM 675 C C . GLU A 1 82 ? -1.836 0.452 11.330 1.00 94.75 82 GLU A C 1
ATOM 677 O O . GLU A 1 82 ? -2.525 0.206 12.322 1.00 94.75 82 GLU A O 1
ATOM 682 N N . MET A 1 83 ? -2.211 1.377 10.436 1.00 96.50 83 MET A N 1
ATOM 683 C CA . MET A 1 83 ? -3.482 2.102 10.539 1.00 96.50 83 MET A CA 1
ATOM 684 C C . MET A 1 83 ? -4.690 1.170 10.383 1.00 96.50 83 MET A C 1
ATOM 686 O O . MET A 1 83 ? -5.637 1.291 11.156 1.00 96.50 83 MET A O 1
ATOM 690 N N . MET A 1 84 ? -4.667 0.204 9.458 1.00 97.62 84 MET A N 1
ATOM 691 C CA . MET A 1 84 ? -5.714 -0.827 9.371 1.00 97.62 84 MET A CA 1
ATOM 692 C C . MET A 1 84 ? -5.785 -1.650 10.655 1.00 97.62 84 MET A C 1
ATOM 694 O O . MET A 1 84 ? -6.862 -1.826 11.217 1.00 97.62 84 MET A O 1
ATOM 698 N N . GLY A 1 85 ? -4.634 -2.094 11.161 1.00 95.94 85 GLY A N 1
ATOM 699 C CA . GLY A 1 85 ? -4.533 -2.829 12.413 1.00 95.94 85 GLY A CA 1
ATOM 700 C C . GLY A 1 85 ? -5.160 -2.068 13.578 1.00 95.94 85 GLY A C 1
ATOM 701 O O . GLY A 1 85 ? -5.814 -2.686 14.414 1.00 95.94 85 GLY A O 1
ATOM 702 N N . LYS A 1 86 ? -5.029 -0.739 13.616 1.00 95.44 86 LYS A N 1
ATOM 703 C CA . LYS A 1 86 ? -5.619 0.121 14.649 1.00 95.44 86 LYS A CA 1
ATOM 704 C C . LYS A 1 86 ? -7.113 0.399 14.440 1.00 95.44 86 LYS A C 1
ATOM 706 O O . LYS A 1 86 ? -7.873 0.287 15.399 1.00 95.44 86 LYS A O 1
ATOM 711 N N . TYR A 1 87 ? -7.530 0.746 13.223 1.00 96.62 87 TYR A N 1
ATOM 712 C CA . TYR A 1 87 ? -8.853 1.326 12.948 1.00 96.62 87 TYR A CA 1
ATOM 713 C C . TYR A 1 87 ? -9.852 0.376 12.275 1.00 96.62 87 TYR A C 1
ATOM 715 O O . TYR A 1 87 ? -11.057 0.515 12.482 1.00 96.62 87 TYR A O 1
ATOM 723 N N . ASN A 1 88 ? -9.398 -0.620 11.511 1.00 97.81 88 ASN A N 1
ATOM 724 C CA . ASN A 1 88 ? -10.280 -1.555 10.808 1.00 97.81 88 ASN A CA 1
ATOM 725 C C . ASN A 1 88 ? -10.720 -2.705 11.733 1.00 97.81 88 ASN A C 1
ATOM 727 O O . ASN A 1 88 ? -10.411 -3.871 11.482 1.00 97.81 88 ASN A O 1
ATOM 731 N N . LYS A 1 89 ? -11.397 -2.385 12.843 1.00 96.06 89 LYS A N 1
ATOM 732 C CA . LYS A 1 89 ? -11.812 -3.371 13.860 1.00 96.06 89 LYS A CA 1
ATOM 733 C C . LYS A 1 89 ? -13.179 -3.989 13.625 1.00 96.06 89 LYS A C 1
ATOM 735 O O . LYS A 1 89 ? -13.319 -5.176 13.875 1.00 96.06 89 LYS A O 1
ATOM 740 N N . ASP A 1 90 ? -14.131 -3.213 13.119 1.00 95.62 90 ASP A N 1
ATOM 741 C CA . ASP A 1 90 ? -15.501 -3.676 12.846 1.00 95.62 90 ASP A CA 1
ATOM 742 C C . ASP A 1 90 ? -15.798 -3.763 11.341 1.00 95.62 90 ASP A C 1
ATOM 744 O O . ASP A 1 90 ? -16.645 -4.538 10.905 1.00 95.62 90 ASP A O 1
ATOM 748 N N . LYS A 1 91 ? -15.101 -2.948 10.541 1.00 96.44 91 LYS A N 1
ATOM 749 C CA . LYS A 1 91 ? -15.179 -2.900 9.076 1.00 96.44 91 LYS A CA 1
ATOM 750 C C . LYS A 1 91 ? -13.917 -2.270 8.494 1.00 96.44 91 LYS A C 1
ATOM 752 O O . LYS A 1 91 ? -13.163 -1.605 9.204 1.00 96.44 91 LYS A O 1
ATOM 757 N N . ALA A 1 92 ? -13.704 -2.439 7.192 1.00 97.12 92 ALA A N 1
ATOM 758 C CA . ALA A 1 92 ? -12.623 -1.762 6.483 1.00 97.12 92 ALA A CA 1
ATOM 759 C C . ALA A 1 92 ? -12.942 -0.263 6.300 1.00 97.12 92 ALA A C 1
ATOM 761 O O . ALA A 1 92 ? -13.876 0.093 5.578 1.00 97.12 92 ALA A O 1
ATOM 762 N N . ILE A 1 93 ? -12.155 0.605 6.946 1.00 98.06 93 ILE A N 1
ATOM 763 C CA . ILE A 1 93 ? -12.191 2.072 6.804 1.00 98.06 93 ILE A CA 1
ATOM 764 C C . ILE A 1 93 ? -10.957 2.561 6.044 1.00 98.06 93 ILE A C 1
ATOM 766 O O . ILE A 1 93 ? -11.076 3.374 5.131 1.00 98.06 93 ILE A O 1
ATOM 770 N N . VAL A 1 94 ? -9.779 2.044 6.397 1.00 98.44 94 VAL A N 1
ATOM 771 C CA . VAL A 1 94 ? -8.499 2.334 5.744 1.00 98.44 94 VAL A CA 1
ATOM 772 C C . VAL A 1 94 ? -8.237 1.304 4.652 1.00 98.44 94 VAL A C 1
ATOM 774 O O . VAL A 1 94 ? -8.364 0.103 4.894 1.00 98.44 94 VAL A O 1
ATOM 777 N N . PHE A 1 95 ? -7.848 1.777 3.471 1.00 98.50 95 PHE A N 1
ATOM 778 C CA . PHE A 1 95 ? -7.540 0.972 2.294 1.00 98.50 95 PHE A CA 1
ATOM 779 C C . PHE A 1 95 ? -6.124 1.280 1.803 1.00 98.50 95 PHE A C 1
ATOM 781 O O . PHE A 1 95 ? -5.771 2.449 1.631 1.00 98.50 95 PHE A O 1
ATOM 788 N N . ASN A 1 96 ? -5.338 0.232 1.551 1.00 98.25 96 ASN A N 1
ATOM 789 C CA . ASN A 1 96 ? -4.030 0.330 0.906 1.00 98.25 96 ASN A CA 1
ATOM 790 C C . ASN A 1 96 ? -4.194 0.185 -0.608 1.00 98.25 96 ASN A C 1
ATOM 792 O O . ASN A 1 96 ? -5.060 -0.567 -1.065 1.00 98.25 96 ASN A O 1
ATOM 796 N N . THR A 1 97 ? -3.368 0.885 -1.381 1.00 98.44 97 THR A N 1
ATOM 797 C CA . THR A 1 97 ? -3.378 0.791 -2.843 1.00 98.44 97 THR A CA 1
ATOM 798 C C . THR A 1 97 ? -2.311 -0.189 -3.319 1.00 98.44 97 THR A C 1
ATOM 800 O O . THR A 1 97 ? -1.134 -0.004 -3.028 1.00 98.44 97 THR A O 1
ATOM 803 N N . TYR A 1 98 ? -2.709 -1.193 -4.101 1.00 98.25 98 TYR A N 1
ATOM 804 C CA . TYR A 1 98 ? -1.792 -2.166 -4.703 1.00 98.25 98 TYR A CA 1
ATOM 805 C C . TYR A 1 98 ? -1.744 -1.985 -6.215 1.00 98.25 98 TYR A C 1
ATOM 807 O O . TYR A 1 98 ? -2.777 -1.895 -6.889 1.00 98.25 98 TYR A O 1
ATOM 815 N N . GLN A 1 99 ? -0.526 -1.921 -6.750 1.00 98.38 99 GLN A N 1
ATOM 816 C CA . GLN A 1 99 ? -0.271 -1.564 -8.141 1.00 98.38 99 GLN A CA 1
ATOM 817 C C . GLN A 1 99 ? 0.023 -2.823 -8.965 1.00 98.38 99 GLN A C 1
ATOM 819 O O . GLN A 1 99 ? 1.142 -3.328 -8.977 1.00 98.38 99 GLN A O 1
ATOM 824 N N . CYS A 1 100 ? -0.973 -3.322 -9.694 1.00 98.44 100 CYS A N 1
ATOM 825 C CA . CYS A 1 100 ? -0.917 -4.596 -10.420 1.00 98.44 100 CYS A CA 1
ATOM 826 C C . CYS A 1 100 ? -0.019 -4.580 -11.669 1.00 98.44 100 CYS A C 1
ATOM 828 O O . CYS A 1 100 ? 0.173 -5.604 -12.315 1.00 98.44 100 CYS A O 1
ATOM 830 N N . TYR A 1 101 ? 0.543 -3.433 -12.036 1.00 98.06 101 TYR A N 1
ATOM 831 C CA . TYR A 1 101 ? 1.618 -3.352 -13.017 1.00 98.06 101 TYR A CA 1
ATOM 832 C C . TYR A 1 101 ? 2.954 -3.871 -12.475 1.00 98.06 101 TYR A C 1
ATOM 834 O O . TYR A 1 101 ? 3.827 -4.171 -13.281 1.00 98.06 101 TYR A O 1
ATOM 842 N N . LEU A 1 102 ? 3.118 -4.008 -11.153 1.00 97.94 102 LEU A N 1
ATOM 843 C CA . LEU A 1 102 ? 4.303 -4.599 -10.533 1.00 97.94 102 LEU A CA 1
ATOM 844 C C . LEU A 1 102 ? 4.224 -6.122 -10.590 1.00 97.94 102 LEU A C 1
ATOM 846 O O . LEU A 1 102 ? 3.158 -6.714 -10.416 1.00 97.94 102 LEU A O 1
ATOM 850 N N . LYS A 1 103 ? 5.381 -6.758 -10.769 1.00 97.88 103 LYS A N 1
ATOM 851 C CA . LYS A 1 103 ? 5.514 -8.221 -10.757 1.00 97.88 103 LYS A CA 1
ATOM 852 C C . LYS A 1 103 ? 5.209 -8.842 -9.389 1.00 97.88 103 LYS A C 1
ATOM 854 O O . LYS A 1 103 ? 4.813 -10.000 -9.342 1.00 97.88 103 LYS A O 1
ATOM 859 N N . ASP A 1 104 ? 5.379 -8.081 -8.307 1.00 96.50 104 ASP A N 1
ATOM 860 C CA . ASP A 1 104 ? 5.227 -8.566 -6.925 1.00 96.50 104 ASP A CA 1
ATOM 861 C C . ASP A 1 104 ? 3.828 -8.303 -6.329 1.00 96.50 104 ASP A C 1
ATOM 863 O O . ASP A 1 104 ? 3.528 -8.746 -5.226 1.00 96.50 104 ASP A O 1
ATOM 867 N N . ALA A 1 105 ? 2.933 -7.631 -7.065 1.00 97.69 105 A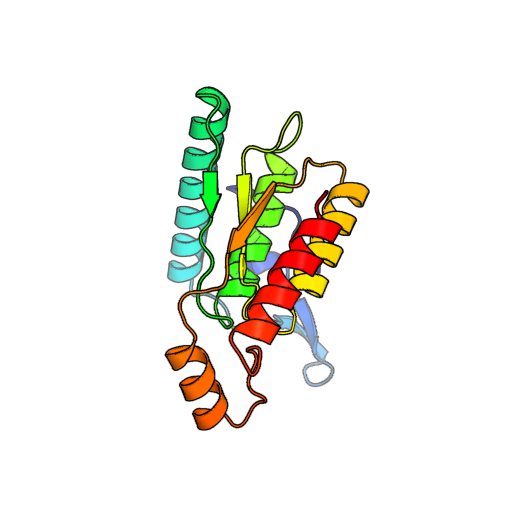LA A N 1
ATOM 868 C CA . ALA A 1 105 ? 1.652 -7.145 -6.537 1.00 97.69 105 ALA A CA 1
ATOM 869 C C . ALA A 1 105 ? 0.775 -8.242 -5.907 1.00 97.69 105 ALA A C 1
ATOM 871 O O . ALA A 1 105 ? 0.170 -8.027 -4.858 1.00 97.69 105 ALA A O 1
ATOM 872 N N . LEU A 1 106 ? 0.707 -9.423 -6.531 1.00 98.25 106 LEU A N 1
ATOM 873 C CA . LEU A 1 106 ? -0.060 -10.549 -5.993 1.00 98.25 106 LEU A CA 1
ATOM 874 C C . LEU A 1 106 ? 0.522 -11.047 -4.666 1.00 98.25 106 LEU A C 1
ATOM 876 O O . LEU A 1 106 ? -0.224 -11.335 -3.733 1.00 98.25 106 LEU A O 1
ATOM 880 N N . ASN A 1 107 ? 1.846 -11.146 -4.578 1.00 97.81 107 ASN A N 1
ATOM 881 C CA . ASN A 1 107 ? 2.535 -11.618 -3.383 1.00 97.81 107 ASN A CA 1
ATOM 882 C C . ASN A 1 107 ? 2.389 -10.618 -2.224 1.00 97.81 107 ASN A C 1
ATOM 884 O O . ASN A 1 107 ? 2.114 -11.030 -1.096 1.00 97.81 107 ASN A O 1
ATOM 888 N N . GLU A 1 108 ? 2.489 -9.314 -2.508 1.00 96.44 108 GLU A N 1
ATOM 889 C CA . GLU A 1 108 ? 2.228 -8.247 -1.533 1.00 96.44 108 GLU A CA 1
ATOM 890 C C . GLU A 1 108 ? 0.805 -8.344 -0.966 1.00 96.44 108 GLU A C 1
ATOM 892 O O . GLU A 1 108 ? 0.629 -8.429 0.250 1.00 96.44 108 GLU A O 1
ATOM 897 N N . VAL A 1 109 ? -0.211 -8.418 -1.835 1.00 97.62 109 VAL A N 1
ATOM 898 C CA . VAL A 1 109 ? -1.615 -8.545 -1.408 1.00 97.62 109 VAL A CA 1
ATOM 899 C C . VAL A 1 109 ? -1.848 -9.810 -0.590 1.00 97.62 109 VAL A C 1
ATOM 901 O O . VAL A 1 109 ? -2.451 -9.735 0.478 1.00 97.62 109 VAL A O 1
ATOM 904 N N . SER A 1 110 ? -1.344 -10.955 -1.054 1.00 97.75 110 SER A N 1
ATOM 905 C CA . SER A 1 110 ? -1.520 -12.241 -0.363 1.00 97.75 110 SER A CA 1
ATOM 906 C C . SER A 1 110 ? -0.897 -12.206 1.037 1.00 97.75 110 SER A C 1
ATOM 908 O O . SER A 1 110 ? -1.486 -12.668 2.015 1.00 97.75 110 SER A O 1
ATOM 910 N N . THR A 1 111 ? 0.295 -11.612 1.152 1.00 97.00 111 THR A N 1
ATOM 911 C CA . THR A 1 111 ? 1.016 -11.477 2.424 1.00 97.00 111 THR A CA 1
ATOM 912 C C . THR A 1 111 ? 0.251 -10.598 3.409 1.00 97.00 111 THR A C 1
ATOM 914 O O . THR A 1 111 ? 0.102 -10.961 4.579 1.00 97.00 111 THR A O 1
ATOM 917 N N . ASP A 1 112 ? -0.262 -9.463 2.943 1.00 97.19 112 ASP A N 1
ATOM 918 C CA . ASP A 1 112 ? -0.983 -8.513 3.786 1.00 97.19 112 ASP A CA 1
ATOM 919 C C . ASP A 1 112 ? -2.363 -9.035 4.204 1.00 97.19 112 ASP A C 1
ATOM 921 O O . ASP A 1 112 ? -2.783 -8.826 5.346 1.00 97.19 112 ASP A O 1
ATOM 925 N N . LEU A 1 113 ? -3.037 -9.775 3.322 1.00 96.94 113 LEU A N 1
ATOM 926 C CA . LEU A 1 113 ? -4.298 -10.455 3.612 1.00 96.94 113 LEU A CA 1
ATOM 927 C C . LEU A 1 113 ? -4.111 -11.527 4.699 1.00 96.94 113 LEU A C 1
ATOM 929 O O . LEU A 1 113 ? -4.866 -11.578 5.676 1.00 96.94 113 LEU A O 1
ATOM 933 N N . GLU A 1 114 ? -3.043 -12.323 4.608 1.00 96.88 114 GLU A N 1
ATOM 934 C CA . GLU A 1 114 ? -2.666 -13.275 5.656 1.00 96.88 114 GLU A CA 1
ATOM 935 C C . GLU A 1 114 ? -2.270 -12.579 6.968 1.00 96.88 114 GLU A C 1
ATOM 937 O O . GLU A 1 114 ? -2.623 -13.050 8.055 1.00 96.88 114 GLU A O 1
ATOM 942 N N . GLN A 1 115 ? -1.578 -11.436 6.906 1.00 95.69 115 GLN A N 1
ATOM 943 C CA . GLN A 1 115 ? -1.289 -10.636 8.097 1.00 95.69 115 GLN A CA 1
ATOM 944 C C . GLN A 1 115 ? -2.584 -10.147 8.762 1.00 95.69 115 GLN A C 1
ATOM 946 O O . GLN A 1 115 ? -2.716 -10.276 9.983 1.00 95.69 115 GLN A O 1
ATOM 951 N N . ALA A 1 116 ? -3.540 -9.635 7.983 1.00 96.88 116 ALA A N 1
ATOM 952 C CA . ALA A 1 116 ? -4.835 -9.165 8.471 1.00 96.88 116 ALA A CA 1
ATOM 953 C C . ALA A 1 116 ? -5.612 -10.265 9.194 1.00 96.88 116 ALA A C 1
ATOM 955 O O . ALA A 1 116 ? -6.100 -10.063 10.309 1.00 96.88 116 ALA A O 1
ATOM 956 N N . LYS A 1 117 ? -5.624 -11.468 8.613 1.00 96.25 117 LYS A N 1
ATOM 957 C CA . LYS A 1 117 ? -6.225 -12.662 9.213 1.00 96.25 117 LYS A CA 1
ATOM 958 C C . LYS A 1 117 ? -5.563 -13.044 10.537 1.00 96.25 117 LYS A C 1
ATOM 960 O O . LYS A 1 117 ? -6.255 -13.314 11.515 1.00 96.25 117 LYS A O 1
ATOM 965 N N . ARG A 1 118 ? -4.227 -13.040 10.602 1.00 96.50 118 ARG A N 1
ATOM 966 C CA . ARG A 1 118 ? -3.473 -13.389 11.824 1.00 96.50 118 ARG A CA 1
ATOM 967 C C . ARG A 1 118 ? -3.624 -12.356 12.938 1.00 96.50 118 ARG A C 1
ATOM 969 O O . ARG A 1 118 ? -3.598 -12.722 14.108 1.00 96.50 118 ARG A O 1
ATOM 976 N N . GLN A 1 119 ? -3.736 -11.078 12.585 1.00 94.81 119 GLN A N 1
ATOM 977 C CA . GLN A 1 119 ? -3.808 -9.958 13.532 1.00 94.81 119 GLN A CA 1
ATOM 978 C C . GLN A 1 119 ? -5.243 -9.483 13.806 1.00 94.81 119 GLN A C 1
ATOM 980 O O . GLN A 1 119 ? -5.436 -8.540 14.574 1.00 94.81 119 GLN A O 1
ATOM 985 N N . ASN A 1 120 ? -6.237 -10.155 13.219 1.00 96.12 120 ASN A N 1
ATOM 986 C CA . ASN A 1 120 ? -7.664 -9.920 13.407 1.00 96.12 120 ASN A CA 1
ATOM 987 C C . ASN A 1 120 ? -8.079 -8.455 13.162 1.00 96.12 120 ASN A C 1
ATOM 989 O O . ASN A 1 120 ? -8.582 -7.768 14.056 1.00 96.12 120 ASN A O 1
ATOM 993 N N . PHE A 1 121 ? -7.838 -7.970 11.943 1.00 97.19 121 PHE A N 1
ATOM 994 C CA . PHE A 1 121 ? -8.389 -6.708 11.444 1.00 97.19 121 PHE A CA 1
ATOM 995 C C . PHE A 1 121 ? -8.990 -6.893 10.047 1.00 97.19 121 PHE A C 1
ATOM 997 O O . PHE A 1 121 ? -8.593 -7.785 9.299 1.00 97.19 121 PHE A O 1
ATOM 1004 N N . TYR A 1 122 ? -9.946 -6.040 9.683 1.00 97.88 122 TYR A N 1
ATOM 1005 C CA . TYR A 1 122 ? -10.573 -6.070 8.365 1.00 97.88 122 TYR A CA 1
ATOM 1006 C C . TYR A 1 122 ? -9.616 -5.510 7.309 1.00 97.88 122 TYR A C 1
ATOM 1008 O O . TYR A 1 122 ? -9.199 -4.349 7.371 1.00 97.88 122 TYR A O 1
ATOM 1016 N N . PHE A 1 123 ? -9.269 -6.334 6.325 1.00 97.81 123 PHE A N 1
ATOM 1017 C CA . PHE A 1 123 ? -8.389 -5.944 5.230 1.00 97.81 123 PHE A CA 1
ATOM 1018 C C . PHE A 1 123 ? -9.101 -4.990 4.257 1.00 97.81 123 PHE A C 1
ATOM 1020 O O . PHE A 1 123 ? -10.239 -5.235 3.857 1.00 97.81 123 PHE A O 1
ATOM 1027 N N . GLY A 1 124 ? -8.437 -3.892 3.885 1.00 97.31 124 GLY A N 1
ATOM 1028 C CA . GLY A 1 124 ? -8.945 -2.912 2.924 1.00 97.31 124 GLY A CA 1
ATOM 1029 C C . GLY A 1 124 ? -8.005 -2.776 1.730 1.00 97.31 124 GLY A C 1
ATOM 1030 O O . GLY A 1 124 ? -6.876 -2.317 1.875 1.00 97.31 124 GLY A O 1
ATOM 1031 N N . CYS A 1 125 ? -8.467 -3.125 0.534 1.00 96.88 125 CYS A N 1
ATOM 1032 C CA . CYS A 1 125 ? -7.637 -3.132 -0.668 1.00 96.88 125 CYS A CA 1
ATOM 1033 C C . CYS A 1 125 ? -8.232 -2.258 -1.781 1.00 96.88 125 CYS A C 1
ATOM 1035 O O . CYS A 1 125 ? -9.405 -2.396 -2.130 1.00 96.88 125 CYS A O 1
ATOM 1037 N N . LYS A 1 126 ? -7.418 -1.363 -2.350 1.00 97.81 126 LYS A N 1
ATOM 1038 C CA . LYS A 1 126 ? -7.682 -0.629 -3.594 1.00 97.81 126 LYS A CA 1
ATOM 1039 C C . LYS A 1 126 ? -6.741 -1.169 -4.670 1.00 97.81 126 LYS A C 1
ATOM 1041 O O . LYS A 1 126 ? -5.544 -0.896 -4.654 1.00 97.81 126 LYS A O 1
ATOM 1046 N N . LEU A 1 127 ? -7.282 -1.916 -5.625 1.00 98.00 127 LEU A N 1
ATOM 1047 C CA . LEU A 1 127 ? -6.506 -2.429 -6.753 1.00 98.00 127 LEU A CA 1
ATOM 1048 C C . LEU A 1 127 ? -6.471 -1.412 -7.890 1.00 98.00 127 LEU A C 1
ATOM 1050 O O . LEU A 1 127 ? -7.514 -0.989 -8.395 1.00 98.00 127 LEU A O 1
ATOM 1054 N N . VAL A 1 128 ? -5.266 -1.068 -8.340 1.00 98.19 128 VAL A N 1
ATOM 1055 C CA . VAL A 1 128 ? -5.025 -0.247 -9.533 1.00 98.19 128 VAL A CA 1
ATOM 1056 C C . VAL A 1 128 ? -4.064 -0.965 -10.473 1.00 98.19 128 VAL A C 1
ATOM 1058 O O . VAL A 1 128 ? -3.377 -1.901 -10.075 1.00 98.19 128 VAL A O 1
ATOM 1061 N N . ARG A 1 129 ? -3.971 -0.517 -11.729 1.00 97.12 129 ARG A N 1
ATOM 1062 C CA . ARG A 1 129 ? -2.865 -0.943 -12.600 1.00 97.12 129 ARG A CA 1
ATOM 1063 C C . ARG A 1 129 ? -1.560 -0.300 -12.121 1.00 97.12 129 ARG A C 1
ATOM 1065 O O . ARG A 1 129 ? -0.679 -1.002 -11.655 1.00 97.12 129 ARG A O 1
ATOM 1072 N N . GLY A 1 130 ? -1.473 1.025 -12.145 1.00 95.19 130 GLY A N 1
ATOM 1073 C CA . GLY A 1 130 ? -0.297 1.790 -11.715 1.00 95.19 130 GLY A CA 1
ATOM 1074 C C . GLY A 1 130 ? -0.131 3.050 -12.564 1.00 95.19 130 GLY A C 1
ATOM 1075 O O . GLY A 1 130 ? -0.741 3.147 -13.629 1.00 95.19 130 GLY A O 1
ATOM 1076 N N . ALA A 1 131 ? 0.665 4.013 -12.092 1.00 95.88 131 ALA A N 1
ATOM 1077 C CA . ALA A 1 131 ? 0.817 5.324 -12.740 1.00 95.88 131 ALA A CA 1
ATOM 1078 C C . ALA A 1 131 ? 2.267 5.699 -13.102 1.00 95.88 131 ALA A C 1
ATOM 1080 O O . ALA A 1 131 ? 2.475 6.643 -13.856 1.00 95.88 131 ALA A O 1
ATOM 1081 N N . TYR A 1 132 ? 3.268 4.957 -12.613 1.00 95.62 132 TYR A N 1
ATOM 1082 C CA . TYR A 1 132 ? 4.675 5.388 -12.632 1.00 95.62 132 TYR A CA 1
ATOM 1083 C C . TYR A 1 132 ? 5.588 4.537 -13.532 1.00 95.62 132 TYR A C 1
ATOM 1085 O O . TYR A 1 132 ? 6.783 4.409 -13.281 1.00 95.62 132 TYR A O 1
ATOM 1093 N N . MET A 1 133 ? 5.030 3.928 -14.584 1.00 95.56 133 MET A N 1
ATOM 1094 C CA . MET A 1 133 ? 5.727 2.962 -15.454 1.00 95.56 133 MET A CA 1
ATOM 1095 C C . MET A 1 133 ? 7.056 3.483 -15.997 1.00 95.56 133 MET A C 1
ATOM 1097 O O . MET A 1 133 ? 8.073 2.800 -15.905 1.00 95.56 133 MET A O 1
ATOM 1101 N N . GLU A 1 134 ? 7.052 4.687 -16.561 1.00 95.06 134 GLU A N 1
ATOM 1102 C CA . GLU A 1 134 ? 8.237 5.266 -17.193 1.00 95.06 134 GLU A CA 1
ATOM 1103 C C . GLU A 1 134 ? 9.336 5.547 -16.165 1.00 95.06 134 GLU A C 1
ATOM 1105 O O . GLU A 1 134 ? 10.500 5.213 -16.395 1.00 95.06 134 GLU A O 1
ATOM 1110 N N . GLN A 1 135 ? 8.964 6.094 -15.003 1.00 95.12 135 GLN A N 1
ATOM 1111 C CA . GLN A 1 135 ? 9.895 6.392 -13.918 1.00 95.12 135 GLN A CA 1
ATOM 1112 C C . GLN A 1 135 ? 10.522 5.118 -13.341 1.00 95.12 135 GLN A C 1
ATOM 1114 O O . GLN A 1 135 ? 11.728 5.097 -13.092 1.00 95.12 135 GLN A O 1
ATOM 1119 N N . GLU A 1 136 ? 9.738 4.049 -13.166 1.00 96.38 136 GLU A N 1
ATOM 1120 C CA . GLU A 1 136 ? 10.237 2.758 -12.680 1.00 96.38 136 GLU A CA 1
ATOM 1121 C C . GLU A 1 136 ? 11.266 2.148 -13.640 1.00 96.38 136 GLU A C 1
ATOM 1123 O O . GLU A 1 136 ? 12.357 1.771 -13.203 1.00 96.38 136 GLU A O 1
ATOM 1128 N N . ARG A 1 137 ? 10.984 2.116 -14.956 1.00 95.62 137 ARG A N 1
ATOM 1129 C CA . ARG A 1 137 ? 11.949 1.589 -15.945 1.00 95.62 137 ARG A CA 1
ATOM 1130 C C . ARG A 1 137 ? 13.208 2.436 -16.019 1.00 95.62 137 ARG A C 1
ATOM 1132 O O . ARG A 1 137 ? 14.309 1.889 -16.047 1.00 95.62 137 ARG A O 1
ATOM 1139 N N . ALA A 1 138 ? 13.055 3.761 -16.047 1.00 96.00 138 ALA A N 1
ATOM 1140 C CA . ALA A 1 138 ? 14.186 4.680 -16.099 1.00 96.00 138 ALA A CA 1
ATOM 1141 C C . ALA A 1 138 ? 15.102 4.499 -14.881 1.00 96.00 138 ALA A C 1
ATOM 1143 O O . ALA A 1 138 ? 16.324 4.439 -15.022 1.00 96.00 138 ALA A O 1
ATOM 1144 N N . ARG A 1 139 ? 14.518 4.339 -13.688 1.00 94.88 139 ARG A N 1
ATOM 1145 C CA . ARG A 1 139 ? 15.261 4.080 -12.452 1.00 94.88 139 ARG A CA 1
ATOM 1146 C C . ARG A 1 139 ? 15.953 2.714 -12.466 1.00 94.88 139 ARG A C 1
ATOM 1148 O O . ARG A 1 139 ? 17.128 2.647 -12.108 1.00 94.88 139 ARG A O 1
ATOM 1155 N N . ALA A 1 140 ? 15.259 1.658 -12.894 1.00 95.12 140 ALA A N 1
ATOM 1156 C CA . ALA A 1 140 ? 15.819 0.311 -13.014 1.00 95.12 140 ALA A CA 1
ATOM 1157 C C . ALA A 1 140 ? 17.029 0.282 -13.957 1.00 95.12 140 ALA A C 1
ATOM 1159 O O . ALA A 1 140 ? 18.082 -0.242 -13.595 1.00 95.12 140 ALA A O 1
ATOM 1160 N N . ALA A 1 141 ? 16.921 0.941 -15.114 1.00 96.19 141 ALA A N 1
ATOM 1161 C CA . ALA A 1 141 ? 18.023 1.085 -16.060 1.00 96.19 141 ALA A CA 1
ATOM 1162 C C . ALA A 1 141 ? 19.195 1.898 -15.480 1.00 96.19 141 ALA A C 1
ATOM 1164 O O . ALA A 1 141 ? 20.347 1.496 -15.626 1.00 96.19 141 ALA A O 1
ATOM 1165 N N . ALA A 1 142 ? 18.915 3.011 -14.792 1.00 95.56 142 ALA A N 1
ATOM 1166 C CA . ALA A 1 142 ? 19.947 3.873 -14.215 1.00 95.56 142 ALA A CA 1
ATOM 1167 C C . ALA A 1 142 ? 20.725 3.213 -13.062 1.00 95.56 142 ALA A C 1
ATOM 1169 O O . ALA A 1 142 ? 21.915 3.471 -12.899 1.00 95.56 142 ALA A O 1
ATOM 1170 N N . LEU A 1 143 ? 20.062 2.378 -12.255 1.00 93.75 143 LEU A N 1
ATOM 1171 C CA . LEU A 1 143 ? 20.655 1.714 -11.087 1.00 93.75 143 LEU A CA 1
ATOM 1172 C C . LEU A 1 143 ? 21.052 0.250 -11.344 1.00 93.75 143 LEU A C 1
ATOM 1174 O O . LEU A 1 143 ? 21.652 -0.375 -10.472 1.00 93.75 143 LEU A O 1
ATOM 1178 N N . GLY A 1 144 ? 20.737 -0.297 -12.520 1.00 94.44 144 GLY A N 1
ATOM 1179 C CA . GLY A 1 144 ? 21.148 -1.636 -12.946 1.00 94.44 144 GLY A CA 1
ATOM 1180 C C . GLY A 1 144 ? 20.423 -2.791 -12.251 1.00 94.44 144 GLY A C 1
ATOM 1181 O O . GLY A 1 144 ? 20.983 -3.884 -12.170 1.00 94.44 144 GLY A O 1
ATOM 1182 N N . TYR A 1 145 ? 19.206 -2.577 -11.738 1.00 92.94 145 TYR A N 1
ATOM 1183 C CA . TYR A 1 145 ? 18.384 -3.645 -11.153 1.00 92.94 145 TYR A CA 1
ATOM 1184 C C . TYR A 1 145 ? 17.279 -4.109 -12.121 1.00 92.94 145 TYR A C 1
ATOM 1186 O O . TYR A 1 145 ? 16.944 -3.385 -13.061 1.00 92.94 145 TYR A O 1
ATOM 1194 N N . PRO A 1 146 ? 16.711 -5.319 -11.934 1.00 95.25 146 PRO A N 1
ATOM 1195 C CA . PRO A 1 146 ? 15.674 -5.839 -12.822 1.00 95.25 146 PRO A CA 1
ATOM 1196 C C . PRO A 1 146 ? 14.429 -4.950 -12.875 1.00 95.25 146 PRO A C 1
ATOM 1198 O O . PRO A 1 146 ? 13.956 -4.481 -11.845 1.00 95.25 146 PRO A O 1
ATOM 1201 N N . ASP A 1 147 ? 13.856 -4.789 -14.070 1.00 95.38 147 ASP A N 1
ATOM 1202 C CA . ASP A 1 147 ? 12.606 -4.050 -14.271 1.00 95.38 147 ASP A CA 1
ATOM 1203 C C . ASP A 1 147 ? 11.481 -4.617 -13.369 1.00 95.38 147 ASP A C 1
ATOM 1205 O O . ASP A 1 147 ? 11.113 -5.790 -13.540 1.00 95.38 147 ASP A O 1
ATOM 1209 N N . PRO A 1 148 ? 10.935 -3.837 -12.413 1.00 95.81 148 PRO A N 1
ATOM 1210 C CA . PRO A 1 148 ? 9.947 -4.334 -11.458 1.00 95.81 148 PRO A CA 1
ATOM 1211 C C . PRO A 1 148 ? 8.548 -4.485 -12.067 1.00 95.81 148 PRO A C 1
ATOM 1213 O O . PRO A 1 148 ? 7.686 -5.118 -11.454 1.00 95.81 148 PRO A O 1
ATOM 1216 N N . ILE A 1 149 ? 8.303 -3.930 -13.258 1.00 97.44 149 ILE A N 1
ATOM 1217 C CA . ILE A 1 149 ? 6.980 -3.927 -13.885 1.00 97.44 149 ILE A CA 1
ATOM 1218 C C . ILE A 1 149 ? 6.792 -5.048 -14.900 1.00 97.44 149 ILE A C 1
ATOM 1220 O O . ILE A 1 149 ? 7.731 -5.596 -15.486 1.00 97.44 149 ILE A O 1
ATOM 1224 N N . ASN A 1 150 ? 5.530 -5.417 -15.078 1.00 97.88 150 ASN A N 1
ATOM 1225 C CA . ASN A 1 150 ? 5.080 -6.418 -16.023 1.00 97.88 150 ASN A CA 1
ATOM 1226 C C . ASN A 1 150 ? 5.463 -6.016 -17.460 1.00 97.88 150 ASN A C 1
ATOM 1228 O O . ASN A 1 150 ? 5.469 -4.829 -17.805 1.00 97.88 150 ASN A O 1
ATOM 1232 N N . PRO A 1 151 ? 5.802 -6.997 -18.317 1.00 96.69 151 PRO A N 1
ATOM 1233 C CA . PRO A 1 151 ? 6.372 -6.715 -19.631 1.00 96.69 151 PRO A CA 1
ATOM 1234 C C . PRO A 1 151 ? 5.373 -6.057 -20.588 1.00 96.69 151 PRO A C 1
ATOM 1236 O O . PRO A 1 151 ? 5.790 -5.254 -21.420 1.00 96.69 151 PRO A O 1
ATOM 1239 N N . THR A 1 152 ? 4.077 -6.372 -20.464 1.00 97.56 152 THR A N 1
ATOM 12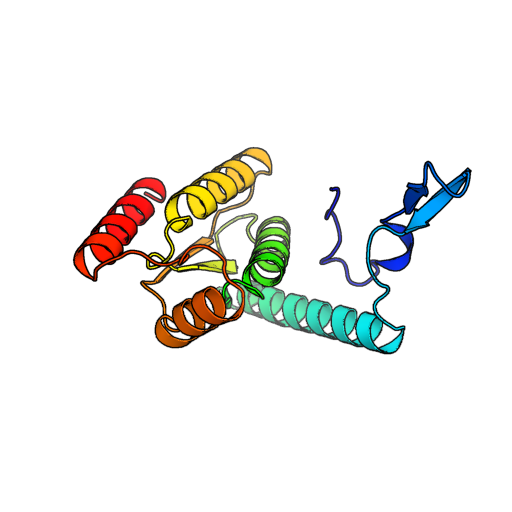40 C CA . THR A 1 152 ? 3.015 -5.880 -21.353 1.00 97.56 152 THR A CA 1
ATOM 1241 C C . THR A 1 152 ? 1.757 -5.455 -20.590 1.00 97.56 152 THR A C 1
ATOM 1243 O O . THR A 1 152 ? 1.583 -5.744 -19.397 1.00 97.56 152 THR A O 1
ATOM 1246 N N . TYR A 1 153 ? 0.854 -4.769 -21.295 1.00 97.00 153 TYR A N 1
ATOM 1247 C CA . TYR A 1 153 ? -0.467 -4.401 -20.786 1.00 97.00 153 TYR A CA 1
ATOM 1248 C C . TYR A 1 153 ? -1.313 -5.636 -20.435 1.00 97.00 153 TYR A C 1
ATOM 1250 O O . TYR A 1 153 ? -2.000 -5.651 -19.412 1.00 97.00 153 TYR A O 1
ATOM 1258 N N . GLU A 1 154 ? -1.230 -6.691 -21.244 1.00 98.44 154 GLU A N 1
ATOM 1259 C CA . GLU A 1 154 ? -1.933 -7.959 -21.035 1.00 98.44 154 GLU A CA 1
ATOM 1260 C C . GLU A 1 154 ? -1.425 -8.647 -19.770 1.00 98.44 154 GLU A C 1
ATOM 1262 O O . GLU A 1 154 ? -2.233 -9.064 -18.948 1.00 98.44 154 GLU A O 1
ATOM 1267 N N . ALA A 1 155 ? -0.105 -8.674 -19.551 1.00 98.44 155 ALA A N 1
ATOM 1268 C CA . ALA A 1 155 ? 0.483 -9.221 -18.329 1.00 98.44 155 ALA A CA 1
ATOM 1269 C C . ALA A 1 155 ? 0.060 -8.432 -17.075 1.00 98.44 155 ALA A C 1
ATOM 1271 O O . ALA A 1 155 ? -0.240 -9.018 -16.039 1.00 98.44 155 ALA A O 1
ATOM 1272 N N . THR A 1 156 ? -0.029 -7.100 -17.172 1.00 98.38 156 THR A N 1
ATOM 1273 C CA . THR A 1 156 ? -0.575 -6.252 -16.093 1.00 98.38 156 THR A CA 1
ATOM 1274 C C . THR A 1 156 ? -2.055 -6.535 -15.842 1.00 98.38 156 THR A C 1
ATOM 1276 O O . THR A 1 156 ? -2.516 -6.525 -14.702 1.00 98.38 156 THR A O 1
ATOM 1279 N N . SER A 1 157 ? -2.815 -6.775 -16.908 1.00 98.31 157 SER A N 1
ATOM 1280 C CA . SER A 1 157 ? -4.234 -7.095 -16.808 1.00 98.31 157 SER A CA 1
ATOM 1281 C C . SER A 1 157 ? -4.442 -8.469 -16.176 1.00 98.31 157 SER A C 1
ATOM 1283 O O . SER A 1 157 ? -5.278 -8.583 -15.289 1.00 98.31 157 SER A O 1
ATOM 1285 N N . ASP A 1 158 ? -3.666 -9.486 -16.554 1.00 98.50 158 ASP A N 1
ATOM 1286 C CA . ASP A 1 158 ? -3.682 -10.804 -15.906 1.00 98.50 158 ASP A CA 1
ATOM 1287 C C . ASP A 1 158 ? -3.355 -10.697 -14.411 1.00 98.50 158 ASP A C 1
ATOM 1289 O O . ASP A 1 158 ? -4.118 -11.179 -13.574 1.00 98.50 158 ASP A O 1
ATOM 1293 N N . MET A 1 159 ? -2.292 -9.961 -14.063 1.00 98.56 159 MET A N 1
ATOM 1294 C CA . MET A 1 159 ? -1.939 -9.686 -12.668 1.00 98.56 159 MET A CA 1
ATOM 1295 C C . MET A 1 159 ? -3.107 -9.048 -11.905 1.00 98.56 159 MET A C 1
ATOM 1297 O O . MET A 1 159 ? -3.448 -9.509 -10.822 1.00 98.56 159 MET A O 1
ATOM 1301 N N . TYR A 1 160 ? -3.772 -8.040 -12.481 1.00 98.56 160 TYR A N 1
ATOM 1302 C CA . TYR A 1 160 ? -4.929 -7.396 -11.851 1.00 98.56 160 TYR A CA 1
ATOM 1303 C C . TYR A 1 160 ? -6.061 -8.388 -11.551 1.00 98.56 160 TYR A C 1
ATOM 1305 O O . TYR A 1 160 ? -6.609 -8.373 -10.452 1.00 98.56 160 TYR A O 1
ATOM 1313 N N . HIS A 1 161 ? -6.402 -9.269 -12.499 1.00 98.38 161 HIS A N 1
ATOM 1314 C CA . HIS A 1 161 ? -7.461 -10.266 -12.299 1.00 98.38 161 HIS A CA 1
ATOM 1315 C C . HIS A 1 161 ? -7.079 -11.311 -11.249 1.00 98.38 161 HIS A C 1
ATOM 1317 O O . HIS A 1 161 ? -7.917 -11.689 -10.429 1.00 98.38 161 HIS A O 1
ATOM 1323 N N . ARG A 1 162 ? -5.820 -11.758 -11.243 1.00 98.25 162 ARG A N 1
ATOM 1324 C CA . ARG A 1 162 ? -5.312 -12.702 -10.240 1.00 98.25 162 ARG A CA 1
ATOM 1325 C C . ARG A 1 162 ? -5.370 -12.102 -8.841 1.00 98.25 162 ARG A C 1
ATOM 1327 O O . ARG A 1 162 ? -5.902 -12.736 -7.939 1.00 98.25 162 ARG A O 1
ATOM 1334 N N . THR A 1 163 ? -4.908 -10.865 -8.681 1.00 98.00 163 THR A N 1
ATOM 1335 C CA . THR A 1 163 ? -4.959 -10.154 -7.400 1.00 98.00 163 THR A CA 1
ATOM 1336 C C . THR A 1 163 ? -6.394 -9.875 -6.955 1.00 98.00 163 THR A C 1
ATOM 1338 O O . THR A 1 163 ? -6.705 -10.004 -5.778 1.00 98.00 163 THR A O 1
ATOM 1341 N N . LEU A 1 164 ? -7.297 -9.539 -7.883 1.00 97.56 164 LEU A N 1
ATOM 1342 C CA . LEU A 1 164 ? -8.721 -9.400 -7.571 1.00 97.56 164 LEU A CA 1
ATOM 1343 C C . LEU A 1 164 ? -9.317 -10.715 -7.061 1.00 97.56 164 LEU A C 1
ATOM 1345 O O . LEU A 1 164 ? -10.066 -10.693 -6.094 1.00 97.56 164 LEU A O 1
ATOM 1349 N N . THR A 1 165 ? -8.976 -11.837 -7.698 1.00 97.50 165 THR A N 1
ATOM 1350 C CA . THR A 1 165 ? -9.459 -13.168 -7.303 1.00 97.50 165 THR A CA 1
ATOM 1351 C C . THR A 1 165 ? -8.952 -13.563 -5.917 1.00 97.50 165 THR A C 1
ATOM 1353 O O . THR A 1 165 ? -9.710 -14.135 -5.152 1.00 97.50 165 THR A O 1
ATOM 1356 N N . GLU A 1 166 ? -7.710 -13.219 -5.572 1.00 96.62 166 GLU A N 1
ATOM 1357 C CA . GLU A 1 166 ? -7.142 -13.473 -4.238 1.00 96.62 166 GLU A CA 1
ATOM 1358 C C . GLU A 1 166 ? -7.864 -12.692 -3.122 1.00 96.62 166 GLU A C 1
ATOM 1360 O O . GLU A 1 166 ? -7.932 -13.139 -1.981 1.00 96.62 166 GLU A O 1
ATOM 1365 N N . CYS A 1 167 ? -8.410 -11.515 -3.442 1.00 92.69 167 CYS A N 1
ATOM 1366 C CA . CYS A 1 167 ? -9.098 -10.651 -2.480 1.00 92.69 167 CYS A CA 1
ATOM 1367 C C . CYS A 1 167 ? -10.576 -11.006 -2.229 1.00 92.69 167 CYS A C 1
ATOM 1369 O O . CYS A 1 167 ? -11.159 -10.431 -1.305 1.00 92.69 167 CYS A O 1
ATOM 1371 N N . LEU A 1 168 ? -11.201 -11.836 -3.074 1.00 87.94 168 LEU A N 1
ATOM 1372 C CA . LEU A 1 168 ? -12.641 -12.149 -3.051 1.00 87.94 168 LEU A CA 1
ATOM 1373 C C . LEU A 1 168 ? -12.921 -13.506 -2.399 1.00 87.94 168 LEU A C 1
ATOM 1375 O O . LEU A 1 168 ? -13.905 -13.565 -1.626 1.00 87.94 168 LEU A O 1
#

Secondary structure (DSSP, 8-state):
---TTTTSTT--GGGT-EEE-TTTSSEEESSPPPPHHHHHHHHHHHHHHHHHHHHHHHTT--EEEPP--TTTHHHHHHHHHHHHHHH-SSS--EEEEEETTBTTHHHHHHHHHHHHHHHT----EEEE--S-HHHHHHHHHHHTPPP-B-SSHHHHHHHHHHHHHHH-

Foldseek 3Di:
DCCDCLLPLPDDPVPPAWDQDPVPRDTDGPDDDDDPVSSVVSSVVSVVVVVVLVVCLVVVAADEQDADDPVCRVVSVVSQLSSQLVRQQPHHRGEYEFALQFPCRLVVLLVSVVVCVVSVGYYHYDYDNDDCQVVQVVVCVVVVHDRRGDPDPVSSVVSSVSSVVSVD